Protein AF-A0A7V9M0N0-F1 (afdb_monomer_lite)

Sequence (44 aa):
MYLHFKKPNHADDSEITEDEIIIRYENKEVVGLTILNASKKIKN

pLDDT: mean 91.15, std 8.77, range [54.59, 97.75]

Radius of gyration: 11.31 Å; chains: 1; bounding box: 29×17×28 Å

Structure (mmCIF, N/CA/C/O backbone):
data_AF-A0A7V9M0N0-F1
#
_entry.id   AF-A0A7V9M0N0-F1
#
loop_
_atom_site.group_PDB
_atom_site.id
_atom_site.type_symbol
_atom_site.label_atom_id
_atom_site.label_alt_id
_atom_site.label_comp_id
_atom_site.label_asym_id
_atom_site.label_entity_id
_atom_site.label_seq_id
_atom_site.pdbx_PDB_ins_code
_atom_site.Cartn_x
_atom_site.Cartn_y
_atom_site.Cartn_z
_atom_site.occupancy
_atom_site.B_iso_or_equiv
_atom_site.auth_seq_id
_atom_site.auth_comp_id
_atom_site.auth_asym_id
_atom_site.auth_atom_id
_atom_site.pdbx_PDB_model_num
ATOM 1 N N . MET A 1 1 ? 0.703 -4.412 8.896 1.00 89.44 1 MET A N 1
ATOM 2 C CA . MET A 1 1 ? 1.253 -5.607 8.210 1.00 89.44 1 MET A CA 1
ATOM 3 C C . MET A 1 1 ? 1.825 -5.163 6.878 1.00 89.44 1 MET A C 1
ATOM 5 O O . MET A 1 1 ? 1.190 -4.332 6.243 1.00 89.44 1 MET A O 1
ATOM 9 N N . TYR A 1 2 ? 2.995 -5.667 6.481 1.00 89.56 2 TYR A N 1
ATOM 10 C CA . TYR A 1 2 ? 3.654 -5.284 5.231 1.00 89.56 2 TYR A CA 1
ATOM 11 C C . TYR A 1 2 ? 3.899 -6.507 4.343 1.00 89.56 2 TYR A C 1
ATOM 13 O O . TYR A 1 2 ? 4.440 -7.505 4.817 1.00 89.56 2 TYR A O 1
ATOM 21 N N . LEU A 1 3 ? 3.490 -6.420 3.078 1.00 91.44 3 LEU A N 1
ATOM 22 C CA . LEU A 1 3 ? 3.610 -7.462 2.061 1.00 91.44 3 LEU A CA 1
ATOM 23 C C . LEU A 1 3 ? 4.292 -6.856 0.829 1.00 91.44 3 LEU A C 1
ATOM 25 O O . LEU A 1 3 ? 3.890 -5.792 0.364 1.00 91.44 3 LEU A O 1
ATOM 29 N N . HIS A 1 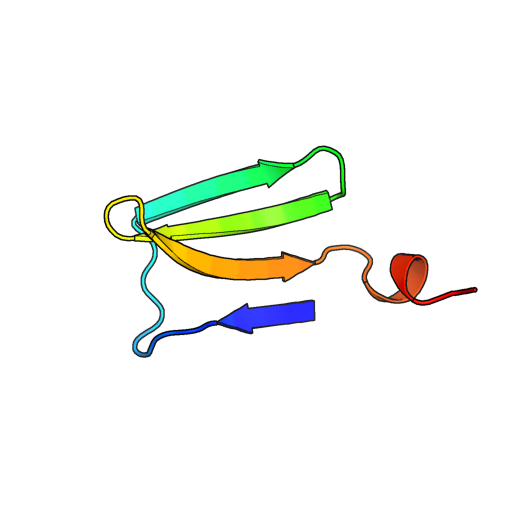4 ? 5.311 -7.526 0.298 1.00 89.19 4 HIS A N 1
ATOM 30 C CA . HIS A 1 4 ? 5.952 -7.162 -0.967 1.00 89.19 4 HIS A CA 1
ATOM 31 C C . HIS A 1 4 ? 6.038 -8.381 -1.876 1.00 89.19 4 HIS A C 1
ATOM 33 O O . HIS A 1 4 ? 6.241 -9.499 -1.398 1.00 89.19 4 HIS A O 1
ATOM 39 N N . PHE A 1 5 ? 5.911 -8.154 -3.180 1.00 89.06 5 PHE A N 1
ATOM 40 C CA . PHE A 1 5 ? 5.857 -9.216 -4.188 1.00 89.06 5 PHE A CA 1
ATOM 41 C C . PHE A 1 5 ? 7.120 -9.281 -5.062 1.00 89.06 5 PHE A C 1
AT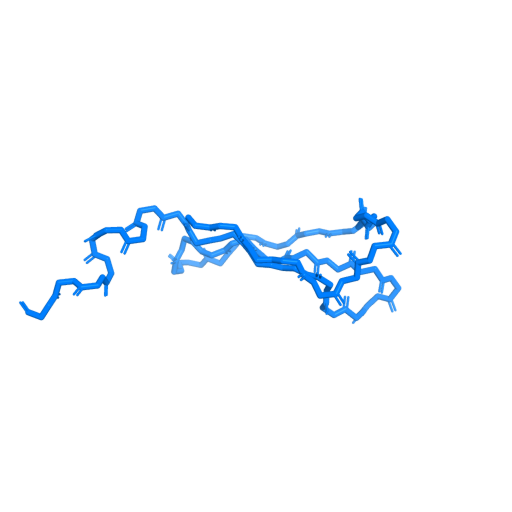OM 43 O O . PHE A 1 5 ? 7.287 -10.223 -5.832 1.00 89.06 5 PHE A O 1
ATOM 50 N N . LYS A 1 6 ? 8.043 -8.321 -4.903 1.00 84.75 6 LYS A N 1
ATOM 51 C CA . LYS A 1 6 ? 9.309 -8.225 -5.646 1.00 84.75 6 LYS A CA 1
ATOM 52 C C . LYS A 1 6 ? 10.481 -7.848 -4.733 1.00 84.75 6 LYS A C 1
ATOM 54 O O . LYS A 1 6 ? 10.303 -7.206 -3.697 1.00 84.75 6 LYS A O 1
ATOM 59 N N . LYS A 1 7 ? 11.693 -8.258 -5.129 1.00 83.44 7 LYS A N 1
ATOM 60 C CA . LYS A 1 7 ? 12.974 -7.805 -4.560 1.00 83.44 7 LYS A CA 1
ATOM 61 C C . LYS A 1 7 ? 13.911 -7.327 -5.691 1.00 83.44 7 LYS A C 1
ATOM 63 O O . LYS A 1 7 ? 13.971 -8.016 -6.707 1.00 83.44 7 LYS A O 1
ATOM 68 N N . PRO A 1 8 ? 14.672 -6.224 -5.523 1.00 84.19 8 PRO A N 1
ATOM 69 C CA . PRO A 1 8 ? 14.586 -5.275 -4.416 1.00 84.19 8 PRO A CA 1
ATOM 70 C C . PRO A 1 8 ? 13.221 -4.582 -4.393 1.00 84.19 8 PRO A C 1
ATOM 72 O O . PRO A 1 8 ? 12.511 -4.532 -5.392 1.00 84.19 8 PRO A O 1
ATOM 75 N N . ASN A 1 9 ? 12.838 -4.114 -3.214 1.00 81.56 9 ASN A N 1
ATOM 76 C CA . ASN A 1 9 ? 11.562 -3.455 -3.010 1.00 81.56 9 ASN A CA 1
ATOM 77 C C . ASN A 1 9 ? 11.667 -2.002 -3.488 1.00 81.56 9 ASN A C 1
ATOM 79 O O . ASN A 1 9 ? 12.175 -1.149 -2.760 1.00 81.56 9 ASN A O 1
ATOM 83 N N . HIS A 1 10 ? 11.243 -1.756 -4.723 1.00 92.81 10 HIS A N 1
ATOM 84 C CA . HIS A 1 10 ? 11.159 -0.429 -5.312 1.00 92.81 10 HIS A CA 1
ATOM 85 C C . HIS A 1 10 ? 9.718 -0.164 -5.741 1.00 92.81 10 HIS A C 1
ATOM 87 O O . HIS A 1 10 ? 9.065 -1.046 -6.287 1.00 92.81 10 HIS A O 1
ATOM 93 N N . ALA A 1 11 ? 9.239 1.040 -5.455 1.00 95.25 11 ALA A N 1
ATOM 94 C CA . ALA A 1 11 ? 7.942 1.539 -5.872 1.00 95.25 11 ALA A CA 1
ATOM 95 C C . ALA A 1 11 ? 8.136 2.983 -6.343 1.00 95.25 11 ALA A C 1
ATOM 97 O O . ALA A 1 11 ? 8.881 3.730 -5.700 1.00 95.25 11 ALA A O 1
ATOM 98 N N . ASP A 1 12 ? 7.495 3.349 -7.448 1.00 97.25 12 ASP A N 1
ATOM 99 C CA . ASP A 1 12 ? 7.511 4.705 -8.005 1.00 97.25 12 ASP A CA 1
ATOM 100 C C . ASP A 1 12 ? 6.293 5.526 -7.568 1.00 97.25 12 ASP A C 1
ATOM 102 O O . ASP A 1 12 ? 6.372 6.754 -7.526 1.00 97.25 12 ASP A O 1
ATOM 106 N N . ASP A 1 13 ? 5.209 4.855 -7.175 1.00 97.62 13 ASP A N 1
ATOM 107 C CA . ASP A 1 13 ? 3.970 5.491 -6.749 1.00 97.62 13 ASP A CA 1
ATOM 108 C C . ASP A 1 13 ? 3.283 4.731 -5.600 1.00 97.62 13 ASP A C 1
ATOM 110 O O . ASP A 1 13 ? 3.585 3.570 -5.280 1.00 97.62 13 ASP A O 1
ATOM 114 N N . SER A 1 14 ? 2.350 5.406 -4.933 1.00 96.81 14 SER A N 1
ATOM 115 C CA . SER A 1 14 ? 1.502 4.797 -3.921 1.00 96.81 14 SER A CA 1
ATOM 116 C C . SER A 1 14 ? 0.179 5.504 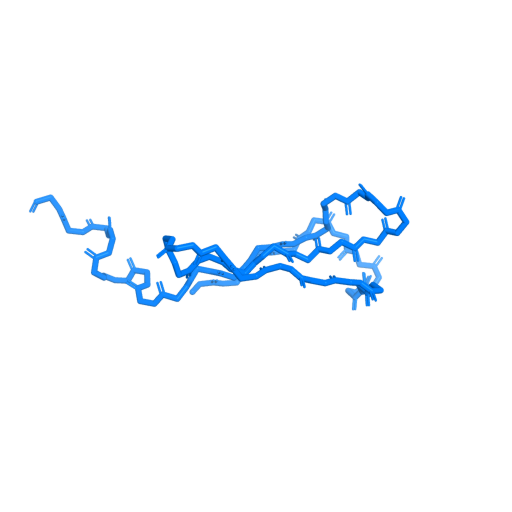-3.712 1.00 96.81 14 SER A C 1
ATOM 118 O O . SER A 1 14 ? 0.109 6.728 -3.697 1.00 96.81 14 SER A O 1
ATOM 120 N N . GLU A 1 15 ? -0.828 4.709 -3.385 1.00 97.75 15 GLU A N 1
ATOM 121 C CA . GLU A 1 15 ? -2.169 5.162 -3.045 1.00 97.75 15 GLU A CA 1
ATOM 122 C C . GLU A 1 15 ? -2.510 4.750 -1.610 1.00 97.75 15 GLU A C 1
ATOM 124 O O . GLU A 1 15 ? -2.160 3.649 -1.177 1.00 97.75 15 GLU A O 1
ATOM 129 N N . ILE A 1 16 ? -3.190 5.628 -0.870 1.00 97.69 16 ILE A N 1
ATOM 130 C CA . ILE A 1 16 ? -3.799 5.306 0.425 1.00 97.69 16 ILE A CA 1
ATOM 131 C C . ILE A 1 16 ? -5.307 5.250 0.211 1.00 97.69 16 ILE A C 1
ATOM 133 O O . ILE A 1 16 ? -5.910 6.245 -0.186 1.00 97.69 16 ILE A O 1
ATOM 137 N N . THR A 1 17 ? -5.906 4.099 0.491 1.00 96.50 17 THR A N 1
ATOM 138 C CA . THR A 1 17 ? -7.347 3.882 0.343 1.00 96.50 17 THR A CA 1
ATOM 139 C C . THR A 1 17 ? -8.108 4.298 1.603 1.00 96.50 17 THR A C 1
ATOM 141 O O . THR A 1 17 ? -7.538 4.386 2.695 1.00 96.50 17 THR A O 1
ATOM 144 N N . GLU A 1 18 ? -9.428 4.458 1.485 1.00 96.06 18 GLU A N 1
ATOM 145 C CA . GLU A 1 18 ? -10.324 4.699 2.631 1.00 96.06 18 GLU A CA 1
ATOM 146 C C . GLU A 1 18 ? -10.260 3.566 3.670 1.00 96.06 18 GLU A C 1
ATOM 148 O O . GLU A 1 18 ? -10.357 3.802 4.872 1.00 96.06 18 GLU A O 1
ATOM 153 N N . ASP A 1 19 ? -9.982 2.340 3.221 1.00 94.00 19 ASP A N 1
ATOM 154 C CA . ASP A 1 19 ? -9.775 1.172 4.081 1.00 94.00 19 ASP A CA 1
ATOM 155 C C . ASP A 1 19 ? -8.431 1.149 4.833 1.00 94.00 19 ASP A C 1
ATOM 157 O O . ASP A 1 19 ? -8.051 0.109 5.372 1.00 94.00 19 ASP A O 1
ATOM 161 N N . GLU A 1 20 ? -7.684 2.249 4.900 1.00 94.81 20 GLU A N 1
ATOM 162 C CA . GLU A 1 20 ? -6.366 2.310 5.547 1.00 94.81 20 GLU A CA 1
ATOM 163 C C . GLU A 1 20 ? -5.358 1.280 4.973 1.00 94.81 20 GLU A C 1
ATOM 165 O O . GLU A 1 20 ? -4.511 0.725 5.688 1.00 94.81 20 GLU A O 1
ATOM 170 N N . ILE A 1 21 ? -5.454 0.993 3.670 1.00 96.62 21 ILE A N 1
ATOM 171 C CA . ILE A 1 21 ? -4.508 0.151 2.930 1.00 96.62 21 ILE A CA 1
ATOM 172 C C . ILE A 1 21 ? -3.646 1.062 2.057 1.00 96.62 21 ILE A C 1
ATOM 174 O O . ILE A 1 21 ? -4.153 1.910 1.332 1.00 96.62 21 ILE A O 1
ATOM 178 N N . ILE A 1 22 ? -2.328 0.878 2.126 1.00 97.50 22 ILE A N 1
ATOM 179 C CA . ILE A 1 22 ? -1.374 1.531 1.230 1.00 97.50 22 ILE A CA 1
ATOM 180 C C . ILE A 1 22 ? -1.018 0.549 0.124 1.00 97.50 22 ILE A C 1
ATOM 182 O O . ILE A 1 22 ? -0.428 -0.499 0.406 1.00 97.50 22 ILE A O 1
ATOM 186 N N . ILE A 1 23 ? -1.330 0.897 -1.117 1.00 97.44 23 ILE A N 1
ATOM 187 C CA . ILE A 1 23 ? -0.954 0.134 -2.306 1.00 97.44 23 ILE A CA 1
ATOM 188 C C . ILE A 1 23 ? 0.309 0.767 -2.888 1.00 97.44 23 ILE A C 1
ATOM 190 O O . ILE A 1 23 ? 0.384 1.984 -3.036 1.00 97.44 23 ILE A O 1
ATOM 194 N N . ARG A 1 24 ? 1.338 -0.043 -3.150 1.00 97.38 24 ARG A N 1
ATOM 195 C CA . ARG A 1 24 ? 2.605 0.388 -3.760 1.00 97.38 24 ARG A CA 1
ATOM 196 C C . ARG A 1 24 ? 2.641 -0.069 -5.210 1.00 97.38 24 ARG A C 1
ATOM 198 O O . ARG A 1 24 ? 2.412 -1.256 -5.464 1.00 97.38 24 ARG A O 1
ATOM 205 N N . TYR A 1 25 ? 2.984 0.845 -6.111 1.00 96.69 25 TYR A N 1
ATOM 206 C CA . TYR A 1 25 ? 3.079 0.580 -7.540 1.00 96.69 25 TYR A CA 1
ATOM 207 C C . TYR A 1 25 ? 4.517 0.734 -8.052 1.00 96.69 25 TYR A C 1
ATOM 209 O O . TYR A 1 25 ? 5.299 1.499 -7.494 1.00 96.69 25 TYR A O 1
ATOM 217 N N . GLU A 1 26 ? 4.859 -0.016 -9.096 1.00 96.38 26 GLU A N 1
ATOM 218 C CA . GLU A 1 26 ? 6.048 0.183 -9.933 1.00 96.38 26 GLU A CA 1
ATOM 219 C C . GLU A 1 26 ? 5.606 0.037 -11.393 1.00 96.38 26 GLU A C 1
ATOM 221 O O . GLU A 1 26 ? 5.026 -0.984 -11.754 1.00 96.38 26 GLU A O 1
ATOM 226 N N . ASN A 1 27 ? 5.833 1.039 -12.246 1.00 95.56 27 ASN A N 1
ATOM 227 C CA . ASN A 1 27 ? 5.403 1.033 -13.650 1.00 95.56 27 ASN A CA 1
ATOM 228 C C . ASN A 1 27 ? 3.909 0.685 -13.844 1.00 95.56 27 ASN A C 1
ATOM 230 O O . ASN A 1 27 ? 3.542 0.020 -14.813 1.00 95.56 27 ASN A O 1
ATOM 234 N N . LYS A 1 28 ? 3.042 1.167 -12.940 1.00 95.19 28 LYS A N 1
ATOM 235 C CA . LYS A 1 28 ? 1.587 0.887 -12.884 1.00 95.19 28 LYS A CA 1
ATOM 236 C C . LYS A 1 28 ? 1.204 -0.543 -12.467 1.00 95.19 28 LYS A C 1
ATOM 238 O O . LYS A 1 28 ? 0.022 -0.880 -12.505 1.00 95.19 28 LYS A O 1
ATOM 243 N N . GLU A 1 29 ? 2.152 -1.368 -12.032 1.00 95.69 29 GLU A N 1
ATOM 244 C CA . GLU A 1 29 ? 1.889 -2.699 -11.473 1.00 95.69 29 GLU A CA 1
ATOM 245 C C . GLU A 1 29 ? 1.917 -2.675 -9.944 1.00 95.69 29 GLU A C 1
ATOM 247 O O . GLU A 1 29 ? 2.726 -1.972 -9.345 1.00 95.69 29 GLU A O 1
ATOM 252 N N . VAL A 1 30 ? 1.061 -3.465 -9.289 1.00 96.00 30 VAL A N 1
ATOM 253 C CA . VAL A 1 30 ? 1.051 -3.575 -7.821 1.00 96.00 30 VAL A CA 1
ATOM 254 C C . VAL A 1 30 ? 2.242 -4.413 -7.351 1.00 96.00 30 VAL A C 1
ATOM 256 O O . VAL A 1 30 ? 2.307 -5.613 -7.610 1.00 96.00 30 VAL A O 1
ATOM 259 N N . VAL A 1 31 ? 3.150 -3.806 -6.584 1.00 96.50 31 VAL A N 1
ATOM 260 C CA . VAL A 1 31 ? 4.372 -4.460 -6.071 1.00 96.50 31 VAL A CA 1
ATOM 261 C C . VAL A 1 31 ? 4.376 -4.673 -4.558 1.00 96.50 31 VAL A C 1
ATOM 263 O O . VAL A 1 31 ? 5.206 -5.425 -4.033 1.00 96.50 31 VAL A O 1
ATOM 266 N N . GLY A 1 32 ? 3.433 -4.068 -3.833 1.00 96.56 32 GLY A N 1
ATOM 267 C CA . GLY A 1 32 ? 3.308 -4.289 -2.398 1.00 96.56 32 GLY A CA 1
ATOM 268 C C . GLY A 1 32 ? 2.080 -3.659 -1.762 1.00 96.56 32 GLY A C 1
ATOM 269 O O . GLY A 1 32 ? 1.417 -2.801 -2.340 1.00 96.56 32 GLY A O 1
ATOM 270 N N . LEU A 1 33 ? 1.805 -4.093 -0.535 1.00 96.75 33 LEU A N 1
ATOM 271 C CA . LEU A 1 33 ? 0.682 -3.650 0.280 1.00 96.75 33 LEU A CA 1
ATOM 272 C C . LEU A 1 33 ? 1.143 -3.374 1.712 1.00 96.75 33 LEU A C 1
ATOM 274 O O . LEU A 1 33 ? 1.879 -4.161 2.314 1.00 96.75 33 LEU A O 1
ATOM 278 N N . THR A 1 34 ?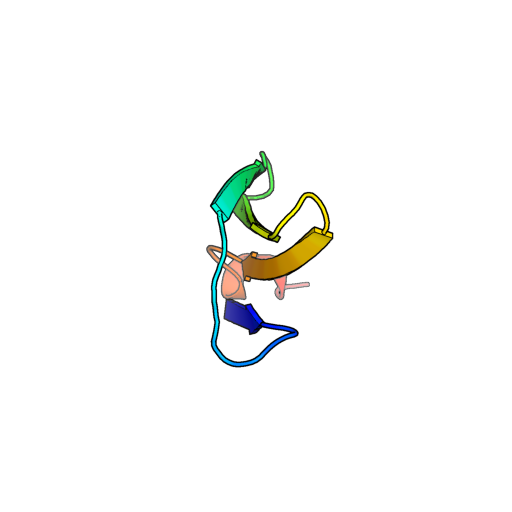 0.657 -2.284 2.295 1.00 96.44 34 THR A N 1
ATOM 279 C CA . THR A 1 34 ? 0.720 -2.051 3.742 1.00 96.44 34 THR A CA 1
ATOM 280 C C . THR A 1 34 ? -0.688 -1.957 4.292 1.00 96.44 34 THR A C 1
ATOM 282 O O . THR A 1 34 ? -1.437 -1.067 3.921 1.00 96.44 34 THR A O 1
ATOM 285 N N . ILE A 1 35 ? -1.040 -2.848 5.212 1.00 95.69 35 ILE A N 1
ATOM 286 C CA . ILE A 1 35 ? -2.315 -2.782 5.928 1.00 95.69 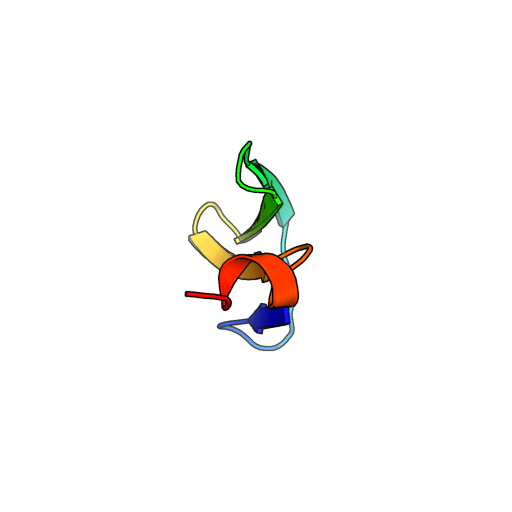35 ILE A CA 1
ATOM 287 C C . ILE A 1 35 ? -2.070 -2.083 7.260 1.00 95.69 35 ILE A C 1
ATOM 289 O O . ILE A 1 35 ? -1.392 -2.643 8.142 1.00 95.69 35 ILE A O 1
ATOM 293 N N . LEU A 1 36 ? -2.598 -0.867 7.398 1.00 94.62 36 LEU A N 1
ATOM 294 C CA . LEU A 1 36 ? -2.609 -0.139 8.662 1.00 94.62 36 LEU A CA 1
ATOM 295 C C . LEU A 1 36 ? -3.656 -0.762 9.590 1.00 94.62 36 LEU A C 1
ATOM 297 O O . LEU A 1 36 ? -4.611 -1.394 9.142 1.00 94.62 36 LEU A O 1
ATOM 301 N N . ASN A 1 37 ? -3.427 -0.666 10.902 1.00 91.06 37 ASN A N 1
ATOM 302 C CA . ASN A 1 37 ? -4.333 -1.213 11.918 1.00 91.06 37 ASN A CA 1
ATOM 303 C C . ASN A 1 37 ? -4.762 -2.675 11.673 1.00 91.06 37 ASN A C 1
ATOM 305 O O . ASN A 1 37 ? -5.869 -3.068 12.035 1.00 91.06 37 ASN A O 1
ATOM 309 N N . ALA A 1 38 ? -3.889 -3.504 11.084 1.00 88.44 38 ALA A N 1
ATOM 310 C CA . ALA A 1 38 ? -4.234 -4.870 10.673 1.00 88.44 38 ALA A CA 1
ATOM 311 C C . ALA A 1 38 ? -4.856 -5.712 11.806 1.00 88.44 38 ALA A C 1
ATOM 313 O O . ALA A 1 38 ? -5.762 -6.502 11.566 1.00 88.44 38 ALA A O 1
ATOM 314 N N . SER A 1 39 ? -4.438 -5.492 13.056 1.00 88.44 39 SER A N 1
ATOM 315 C CA . SER A 1 39 ? -5.008 -6.155 14.235 1.00 88.44 39 SER A CA 1
ATOM 316 C C . SER A 1 39 ? -6.482 -5.820 14.498 1.00 88.44 39 SER A C 1
ATOM 318 O O . SER A 1 39 ? -7.182 -6.639 15.084 1.00 88.44 39 SER A O 1
ATOM 320 N N . LYS A 1 40 ? -6.968 -4.644 14.078 1.00 86.56 40 LYS A N 1
ATOM 321 C CA . LYS A 1 40 ? -8.388 -4.266 14.154 1.00 86.56 40 LYS A CA 1
ATOM 322 C C . LYS A 1 40 ? -9.211 -4.898 13.029 1.00 86.56 40 LYS A C 1
ATOM 324 O O . LYS A 1 40 ? -10.384 -5.162 13.238 1.00 86.56 40 LYS A O 1
ATOM 329 N N . LYS A 1 41 ? -8.594 -5.174 11.874 1.00 79.50 41 LYS A N 1
ATOM 330 C CA . LYS A 1 41 ? -9.245 -5.798 10.707 1.00 79.50 41 LYS A CA 1
ATOM 331 C C . LYS A 1 41 ? -9.371 -7.324 10.809 1.00 79.50 41 LYS A C 1
ATOM 333 O O . LYS A 1 41 ? -10.185 -7.908 10.113 1.00 79.50 41 LYS A O 1
ATOM 338 N N . ILE A 1 42 ? -8.568 -7.967 11.660 1.00 77.12 42 ILE A N 1
ATOM 339 C CA . ILE A 1 42 ? -8.549 -9.434 11.843 1.00 77.12 42 ILE A CA 1
ATOM 340 C C . ILE A 1 42 ? -9.508 -9.896 12.964 1.00 77.12 42 ILE A C 1
ATOM 342 O O . ILE A 1 42 ? -9.676 -11.092 13.189 1.00 77.12 42 ILE A O 1
ATOM 346 N N . LYS A 1 43 ? -10.161 -8.977 13.684 1.00 64.69 43 LYS A N 1
ATOM 347 C CA . LYS A 1 43 ? -11.116 -9.348 14.736 1.00 64.69 43 LYS A CA 1
ATOM 348 C C . LYS A 1 43 ? -12.509 -9.578 14.143 1.00 64.69 43 LYS A C 1
ATOM 350 O O . LYS A 1 43 ? -13.106 -8.635 13.633 1.00 64.69 43 LYS A O 1
ATOM 355 N N . ASN A 1 44 ? -12.962 -10.831 14.233 1.00 54.59 44 ASN A N 1
ATOM 356 C CA . ASN A 1 44 ? -14.353 -11.258 14.053 1.00 54.59 44 ASN 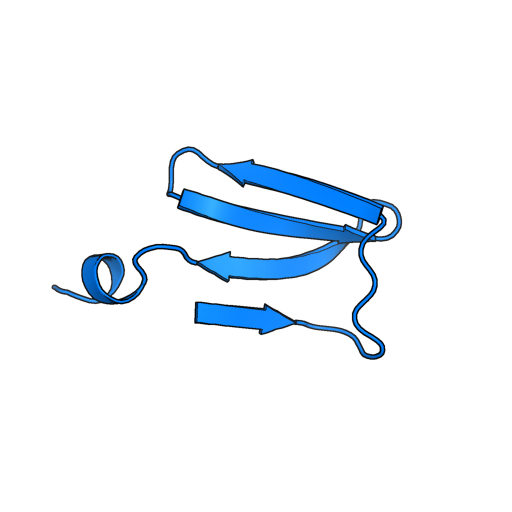A CA 1
ATOM 357 C C . ASN A 1 44 ? -15.248 -10.724 15.173 1.00 54.59 44 ASN A C 1
ATOM 359 O O . ASN A 1 44 ? -14.757 -10.680 16.328 1.00 54.59 44 ASN A O 1
#

Secondary structure (DSSP, 8-state):
-EEESSSS---SEEEE-TTSEEEEEETTEEEEEEETTHHHHS--

Foldseek 3Di:
DKFFDDPPDDAPDWDQDPQRKIFGHDPNHTGIIDRPPVVVVPDD